Protein AF-A0A1E7Z4F7-F1 (afdb_monomer_lite)

Radius of gyration: 21.91 Å; chains: 1; bounding box: 46×28×58 Å

Sequence (162 aa):
MKNISQAASFIEIQTAARNIGMDVITGATLFELWKGDRYKGGYPTLEMLAHEVSLHLSMAADAAAERASQFELVRTALENQGATEAAVLHHGKVIGLCTTSAGRGKSIQLANAVTDDGRPLNTHNLEISRSKQNLKAAQLKSQFTARIYDGEIFYVCQHDPY

Secondary structure (DSSP, 8-state):
--PPPTT--HHHHHHHHHTTT-EEEE-SSSEEEEETTEEEEEESSHHHHHHHHHHHHHHHHHHHHHHHHHHHHHHHHHHHTT-EEEEEEETTEEEEEEEE-SPTT-EEEEEEEE-TTS-EEEEEEEEEE--HHHHHHHTTSEEEEEEEETTEEEEEE-----

Organism: NCBI:txid252393

Structure (mmCIF, N/CA/C/O backbone):
data_AF-A0A1E7Z4F7-F1
#
_entry.id   AF-A0A1E7Z4F7-F1
#
loop_
_atom_site.group_PDB
_atom_site.id
_atom_site.type_symbol
_atom_site.label_atom_id
_atom_site.label_alt_id
_atom_site.label_comp_id
_atom_site.label_asym_id
_atom_site.label_entity_id
_atom_site.label_seq_id
_atom_site.pdbx_PDB_ins_code
_atom_site.Cartn_x
_atom_site.Cartn_y
_atom_site.Cartn_z
_atom_site.occupancy
_atom_site.B_iso_or_equiv
_atom_site.auth_seq_id
_atom_site.auth_comp_id
_atom_site.auth_asym_id
_atom_site.auth_atom_id
_atom_site.pdbx_PDB_model_num
ATOM 1 N N . 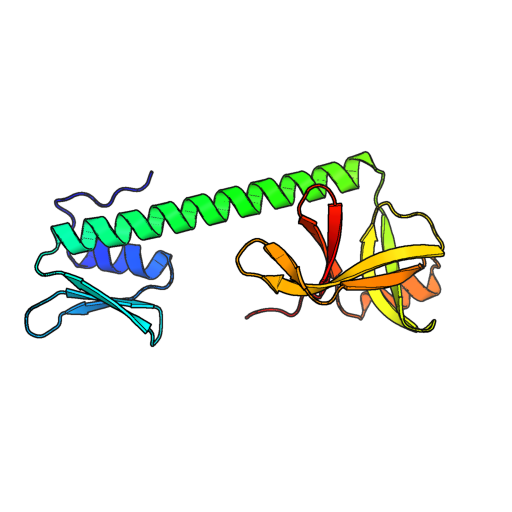MET A 1 1 ? 5.780 14.703 -16.671 1.00 50.78 1 MET A N 1
ATOM 2 C CA . MET A 1 1 ? 6.296 13.456 -17.271 1.00 50.78 1 MET A CA 1
ATOM 3 C C . MET A 1 1 ? 7.818 13.543 -17.294 1.00 50.78 1 MET A C 1
ATOM 5 O O . MET A 1 1 ? 8.337 14.473 -17.902 1.00 50.78 1 MET A O 1
ATOM 9 N N . LYS A 1 2 ? 8.539 12.695 -16.546 1.00 57.47 2 LYS A N 1
ATOM 10 C CA . LYS A 1 2 ? 10.010 12.654 -16.625 1.00 57.47 2 LYS A CA 1
ATOM 11 C C . LYS A 1 2 ? 10.381 11.766 -17.808 1.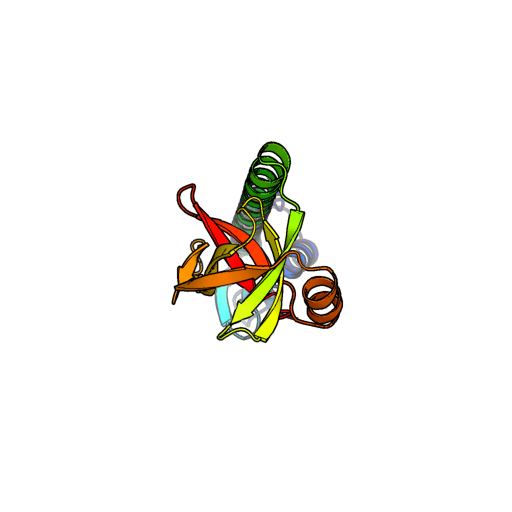00 57.47 2 LYS A C 1
ATOM 13 O O . LYS A 1 2 ? 10.443 10.554 -17.657 1.00 57.47 2 LYS A O 1
ATOM 18 N N . ASN A 1 3 ? 10.582 12.378 -18.968 1.00 70.44 3 ASN A N 1
ATOM 19 C CA . ASN A 1 3 ? 11.108 11.678 -20.132 1.00 70.44 3 ASN A CA 1
ATOM 20 C C . ASN A 1 3 ? 12.629 11.707 -20.081 1.00 70.44 3 ASN A C 1
ATOM 22 O O . ASN A 1 3 ? 13.225 12.770 -19.891 1.00 70.44 3 ASN A O 1
ATOM 26 N N . ILE A 1 4 ? 13.249 10.547 -20.267 1.00 79.44 4 ILE A N 1
ATOM 27 C CA . ILE A 1 4 ? 14.676 10.483 -20.552 1.00 79.44 4 ILE A CA 1
ATOM 28 C C . ILE A 1 4 ? 14.862 11.018 -21.976 1.00 79.44 4 ILE A C 1
ATOM 30 O O . ILE A 1 4 ? 14.131 10.641 -22.891 1.00 79.44 4 ILE A O 1
ATOM 34 N N . SER A 1 5 ? 15.799 11.950 -22.155 1.00 77.69 5 SER A N 1
ATOM 35 C CA . SER A 1 5 ? 16.117 12.494 -23.478 1.00 77.69 5 SER A CA 1
ATOM 36 C C . SER A 1 5 ? 16.553 11.374 -24.429 1.00 77.69 5 SER A C 1
ATOM 38 O O . SER A 1 5 ? 17.263 10.462 -24.018 1.00 77.69 5 SER A O 1
ATOM 40 N N . GLN A 1 6 ? 16.214 11.472 -25.717 1.00 71.44 6 GLN A N 1
ATOM 41 C CA . GLN A 1 6 ? 16.726 10.545 -26.739 1.00 71.44 6 GLN A CA 1
ATOM 42 C C . GLN A 1 6 ? 18.257 10.607 -26.881 1.00 71.44 6 GLN A C 1
ATOM 44 O O . GLN A 1 6 ? 18.873 9.653 -27.341 1.00 71.44 6 GLN A O 1
ATOM 49 N N . ALA A 1 7 ? 18.875 11.710 -26.448 1.00 76.25 7 ALA A N 1
ATOM 50 C CA . ALA A 1 7 ? 20.326 11.873 -26.397 1.00 76.25 7 ALA A CA 1
ATOM 51 C C . ALA A 1 7 ? 20.945 11.428 -25.057 1.00 76.25 7 ALA A C 1
ATOM 53 O O . ALA A 1 7 ? 22.113 11.719 -24.804 1.00 76.25 7 ALA A O 1
ATOM 54 N N . ALA A 1 8 ? 20.174 10.781 -24.175 1.00 83.00 8 ALA A N 1
ATOM 55 C CA . ALA A 1 8 ? 20.671 10.360 -22.875 1.00 83.00 8 ALA A CA 1
ATOM 56 C C . ALA A 1 8 ? 21.767 9.300 -23.010 1.00 83.00 8 ALA A C 1
ATOM 58 O O . ALA A 1 8 ? 21.667 8.328 -23.761 1.00 83.00 8 ALA A O 1
ATOM 59 N N . SER A 1 9 ? 22.816 9.488 -22.225 1.00 91.19 9 SER A N 1
ATOM 60 C CA . SER A 1 9 ? 23.891 8.528 -22.063 1.00 91.19 9 SER A CA 1
ATOM 61 C C . SER A 1 9 ? 23.409 7.268 -21.339 1.00 91.19 9 SER A C 1
ATOM 63 O O . SER A 1 9 ? 22.439 7.273 -20.577 1.00 91.19 9 SER A O 1
ATOM 65 N N . PHE A 1 10 ? 24.151 6.173 -21.513 1.00 90.06 10 PHE A N 1
ATOM 66 C CA . PHE A 1 10 ? 23.892 4.919 -20.803 1.00 90.06 10 PHE A CA 1
ATOM 67 C C . PHE A 1 10 ? 23.828 5.100 -19.274 1.00 90.06 10 PHE A C 1
ATOM 69 O O . PHE A 1 10 ? 22.961 4.523 -18.622 1.00 90.06 10 PHE A O 1
ATOM 76 N N . ILE A 1 11 ? 24.703 5.936 -18.703 1.00 91.56 11 ILE A N 1
ATOM 77 C CA . ILE A 1 11 ? 24.755 6.199 -17.254 1.00 91.56 11 ILE A CA 1
ATOM 78 C C . ILE A 1 11 ? 23.474 6.893 -16.774 1.00 91.56 11 ILE A C 1
ATOM 80 O O . ILE A 1 11 ? 22.949 6.546 -15.714 1.00 91.56 11 ILE A O 1
ATOM 84 N N . GLU A 1 12 ? 22.943 7.842 -17.547 1.00 91.38 12 GLU A N 1
ATOM 85 C CA . GLU A 1 12 ? 21.687 8.525 -17.216 1.00 91.38 12 GLU A CA 1
ATOM 86 C C . GLU A 1 12 ? 20.507 7.551 -17.240 1.00 91.38 12 GLU A C 1
ATOM 88 O O . GLU A 1 12 ? 19.711 7.531 -16.300 1.00 91.38 12 GLU A O 1
ATOM 93 N N . ILE A 1 13 ? 20.437 6.690 -18.261 1.00 91.94 13 ILE A N 1
ATOM 94 C CA . ILE A 1 13 ? 19.387 5.671 -18.386 1.00 91.94 13 ILE A CA 1
ATOM 95 C C . ILE A 1 13 ? 19.472 4.657 -17.235 1.00 91.94 13 ILE A C 1
ATOM 97 O O . ILE A 1 13 ? 18.462 4.350 -16.603 1.00 91.94 13 ILE A O 1
ATOM 101 N N . GLN A 1 14 ? 20.676 4.182 -16.905 1.00 93.88 14 GLN A N 1
ATOM 102 C CA . GLN A 1 14 ? 20.892 3.249 -15.797 1.00 93.88 14 GLN A CA 1
ATOM 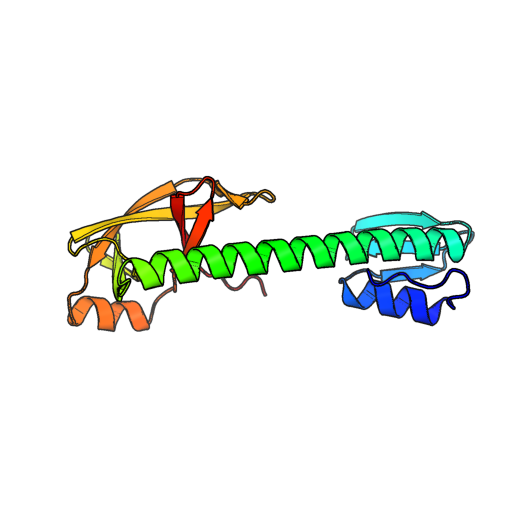103 C C . GLN A 1 14 ? 20.522 3.874 -14.444 1.00 93.88 14 GLN A C 1
ATOM 105 O O . GLN A 1 14 ? 19.873 3.234 -13.618 1.00 93.88 14 GLN A O 1
ATOM 110 N N . THR A 1 15 ? 20.891 5.136 -14.214 1.00 93.12 15 THR A N 1
ATOM 111 C CA . THR A 1 15 ? 20.528 5.868 -12.989 1.00 93.12 15 THR A CA 1
ATOM 112 C C . THR A 1 15 ? 19.013 6.021 -12.870 1.00 93.12 15 THR A C 1
ATOM 114 O O . THR A 1 15 ? 18.436 5.803 -11.805 1.00 93.12 15 THR A O 1
ATOM 117 N N . ALA A 1 16 ? 18.350 6.356 -13.976 1.00 91.69 16 ALA A N 1
ATOM 118 C CA . ALA A 1 16 ? 16.905 6.489 -14.031 1.00 91.69 16 ALA A CA 1
ATOM 119 C C . ALA A 1 16 ? 16.178 5.158 -13.758 1.00 91.69 16 ALA A C 1
ATOM 121 O O . ALA A 1 16 ? 15.223 5.145 -12.983 1.00 91.69 16 ALA A O 1
ATOM 122 N N . ALA A 1 17 ? 16.667 4.043 -14.312 1.00 92.12 17 ALA A N 1
ATOM 123 C CA . ALA A 1 17 ? 16.143 2.703 -14.044 1.00 92.12 17 ALA A CA 1
ATOM 124 C C . ALA A 1 17 ? 16.306 2.302 -12.566 1.00 92.12 17 ALA A C 1
ATOM 126 O O . ALA A 1 17 ? 15.360 1.821 -11.938 1.00 92.12 17 ALA A O 1
ATOM 127 N N . ARG A 1 18 ? 17.463 2.587 -11.956 1.00 93.06 18 ARG A N 1
ATOM 128 C CA . ARG A 1 18 ? 17.701 2.285 -10.534 1.00 93.06 18 ARG A CA 1
ATOM 129 C C . ARG A 1 18 ? 16.745 3.015 -9.598 1.00 93.06 18 ARG A C 1
ATOM 131 O O . ARG A 1 18 ? 16.315 2.434 -8.605 1.00 93.06 18 ARG A O 1
ATOM 138 N N . ASN A 1 19 ? 16.340 4.240 -9.936 1.00 89.75 19 ASN A N 1
ATOM 139 C CA . ASN A 1 19 ? 15.364 5.000 -9.143 1.00 89.75 19 ASN A CA 1
ATOM 140 C C . ASN A 1 19 ? 13.988 4.317 -9.038 1.00 89.75 19 ASN A C 1
ATOM 142 O O . ASN A 1 19 ? 13.210 4.656 -8.150 1.00 89.75 19 ASN A O 1
ATOM 146 N N . ILE A 1 20 ? 13.682 3.367 -9.926 1.00 89.62 20 ILE A N 1
ATOM 147 C CA . ILE A 1 20 ? 12.455 2.558 -9.900 1.00 89.62 20 ILE A CA 1
ATOM 148 C C . ILE A 1 20 ? 12.729 1.076 -9.596 1.00 89.62 20 ILE A C 1
ATOM 150 O O . ILE A 1 20 ? 11.875 0.218 -9.832 1.00 89.62 20 ILE A O 1
ATOM 154 N N . GLY A 1 21 ? 13.910 0.770 -9.044 1.00 90.75 21 GLY A N 1
ATOM 155 C CA . GLY A 1 21 ? 14.306 -0.582 -8.647 1.00 90.75 21 GLY A CA 1
ATOM 156 C C . GLY A 1 21 ? 14.552 -1.521 -9.828 1.00 90.75 21 GLY A C 1
ATOM 157 O O . GLY A 1 21 ? 14.290 -2.719 -9.722 1.00 90.75 21 GLY A O 1
ATOM 158 N N . MET A 1 22 ? 14.981 -0.973 -10.964 1.00 93.75 22 MET A N 1
ATOM 159 C CA . MET A 1 22 ? 15.379 -1.730 -12.146 1.00 93.75 22 MET A CA 1
ATOM 160 C C . MET A 1 22 ? 16.876 -1.600 -12.395 1.00 93.75 22 MET A C 1
ATOM 162 O O . MET A 1 22 ? 17.485 -0.576 -12.091 1.00 93.75 22 MET A O 1
ATOM 166 N N . ASP A 1 23 ? 17.441 -2.625 -13.015 1.00 95.50 23 ASP A N 1
ATOM 167 C CA . ASP A 1 23 ? 18.839 -2.661 -13.410 1.00 95.50 23 ASP A CA 1
ATOM 168 C C . ASP A 1 23 ? 18.972 -2.755 -14.922 1.00 95.50 23 ASP A C 1
ATOM 170 O O . ASP A 1 23 ? 18.204 -3.434 -15.602 1.00 95.50 23 ASP A O 1
ATOM 174 N N . VAL A 1 24 ? 19.981 -2.058 -15.435 1.00 94.56 24 VAL A N 1
ATOM 175 C CA . VAL A 1 24 ? 20.379 -2.116 -16.838 1.00 94.56 24 VAL A CA 1
ATOM 176 C C . VAL A 1 24 ? 21.771 -2.717 -16.905 1.00 94.56 24 VAL A C 1
ATOM 178 O O . VAL A 1 24 ? 22.695 -2.197 -16.268 1.00 94.56 24 VAL A O 1
ATOM 181 N N . ILE A 1 25 ? 21.923 -3.766 -17.709 1.00 93.12 25 ILE A N 1
ATOM 182 C CA . ILE A 1 25 ? 23.213 -4.393 -18.005 1.00 93.12 25 ILE A CA 1
ATOM 183 C C . ILE A 1 25 ? 23.475 -4.408 -19.511 1.00 93.12 25 ILE A C 1
ATOM 185 O O . ILE A 1 25 ? 22.552 -4.451 -20.324 1.00 93.12 25 ILE A O 1
ATOM 189 N N . THR A 1 26 ? 24.748 -4.358 -19.890 1.00 91.19 26 THR A N 1
ATOM 190 C CA . THR A 1 26 ? 25.170 -4.488 -21.288 1.00 91.19 26 THR A CA 1
ATOM 191 C C . THR A 1 26 ? 25.395 -5.966 -21.591 1.00 91.19 26 THR A C 1
ATOM 193 O O . THR A 1 26 ? 26.314 -6.571 -21.039 1.00 91.19 26 THR A O 1
ATOM 196 N N . GLY A 1 27 ? 24.555 -6.549 -22.442 1.00 83.94 27 GLY A N 1
ATOM 197 C CA . GLY A 1 27 ? 24.732 -7.898 -22.972 1.00 83.94 27 GLY A CA 1
ATOM 198 C C . GLY A 1 27 ? 25.697 -7.927 -24.162 1.00 83.94 27 GLY A C 1
ATOM 199 O O . GLY A 1 27 ? 26.243 -6.905 -24.578 1.00 83.94 27 GLY A O 1
ATOM 200 N N . ALA A 1 28 ? 25.897 -9.111 -24.747 1.00 79.06 28 ALA A N 1
ATOM 201 C CA . ALA A 1 28 ? 26.828 -9.295 -25.867 1.00 79.06 28 ALA A CA 1
ATOM 202 C C . ALA A 1 28 ? 26.431 -8.513 -27.136 1.00 79.06 28 ALA A C 1
ATOM 204 O O . ALA A 1 28 ? 27.293 -8.155 -27.937 1.00 79.06 28 ALA A O 1
ATOM 205 N N . THR A 1 29 ? 25.134 -8.263 -27.330 1.00 83.38 29 THR A N 1
ATOM 206 C CA . THR A 1 29 ? 24.583 -7.620 -28.537 1.00 83.38 29 THR A CA 1
ATOM 207 C C . THR A 1 29 ? 23.478 -6.602 -28.254 1.00 83.38 29 THR A C 1
ATOM 209 O O . THR A 1 29 ? 23.090 -5.874 -29.163 1.00 83.38 29 THR A O 1
ATOM 212 N N . LEU A 1 30 ? 22.962 -6.541 -27.023 1.00 93.06 30 LEU A N 1
ATOM 213 C CA . LEU A 1 30 ? 21.800 -5.738 -26.633 1.00 93.06 30 LEU A CA 1
ATOM 214 C C . LEU A 1 30 ? 22.013 -5.143 -25.235 1.00 93.06 30 LEU A C 1
ATOM 216 O O . LEU A 1 30 ? 22.819 -5.646 -24.454 1.00 93.06 30 LEU A O 1
ATOM 220 N N . PHE A 1 31 ? 21.239 -4.117 -24.895 1.00 94.38 31 PHE A N 1
ATOM 221 C CA . PHE A 1 31 ? 21.064 -3.665 -23.517 1.00 94.38 31 PHE A CA 1
ATOM 222 C C . PHE A 1 31 ? 19.908 -4.417 -22.874 1.00 94.38 31 PHE A C 1
ATOM 224 O O . PHE A 1 31 ? 18.833 -4.516 -23.457 1.00 94.38 31 PHE A O 1
ATOM 231 N N . GLU A 1 32 ? 20.096 -4.920 -21.667 1.00 95.69 32 GLU A N 1
ATOM 232 C CA . GLU A 1 32 ? 19.092 -5.720 -20.979 1.00 95.69 32 GLU A CA 1
ATOM 233 C C . GLU A 1 32 ? 18.536 -4.971 -19.774 1.00 95.69 32 GLU A C 1
ATOM 235 O O . GLU A 1 32 ? 19.293 -4.388 -18.996 1.00 95.69 32 GLU A O 1
ATOM 240 N N . LEU A 1 33 ? 17.214 -5.022 -19.610 1.00 95.50 33 LEU A N 1
ATOM 241 C CA . LEU A 1 33 ? 16.506 -4.456 -18.469 1.00 95.50 33 LEU A CA 1
ATOM 242 C C . LEU A 1 33 ? 16.041 -5.575 -17.533 1.00 95.50 33 LEU A C 1
ATOM 244 O O . LEU A 1 33 ? 15.431 -6.556 -17.966 1.00 95.50 33 LEU A O 1
ATOM 248 N N . TRP A 1 34 ? 16.286 -5.393 -16.242 1.00 95.81 34 TRP A N 1
ATOM 249 C CA . TRP A 1 34 ? 15.997 -6.357 -15.185 1.00 95.81 34 TRP A CA 1
ATOM 250 C C . TRP A 1 34 ? 15.260 -5.688 -14.022 1.00 95.81 34 TRP A C 1
ATOM 252 O O . TRP A 1 34 ? 15.407 -4.493 -13.774 1.00 95.81 34 TRP A O 1
ATOM 262 N N . LYS A 1 35 ? 14.455 -6.462 -13.289 1.00 92.00 35 LYS A N 1
ATOM 263 C CA . LYS A 1 35 ? 13.850 -6.051 -12.012 1.00 92.00 35 LYS A CA 1
ATOM 264 C C . LYS A 1 35 ? 14.074 -7.154 -10.982 1.00 92.00 35 LYS A C 1
ATOM 266 O O . LYS A 1 35 ? 13.323 -8.135 -10.970 1.00 92.00 35 LYS A O 1
ATOM 271 N N . GLY A 1 36 ? 15.110 -7.006 -10.157 1.00 90.94 36 GLY A N 1
ATOM 272 C CA . GLY A 1 36 ? 15.666 -8.130 -9.399 1.00 90.94 36 GLY A CA 1
ATOM 273 C C . GLY A 1 36 ? 16.046 -9.262 -10.357 1.00 90.94 36 GLY A C 1
ATOM 274 O O . GLY A 1 36 ? 16.574 -9.006 -11.435 1.00 90.94 36 GLY A O 1
ATOM 275 N N . ASP A 1 37 ? 15.648 -10.491 -10.041 1.00 88.69 37 ASP A N 1
ATOM 276 C CA . ASP A 1 37 ? 15.963 -11.671 -10.864 1.00 88.69 37 ASP A CA 1
ATOM 277 C C . ASP A 1 37 ? 15.052 -11.845 -12.096 1.00 88.69 37 ASP A C 1
ATOM 279 O O . ASP A 1 37 ? 15.088 -12.871 -12.776 1.00 88.69 37 ASP A O 1
ATOM 283 N N . ARG A 1 38 ? 14.174 -10.873 -12.386 1.00 90.25 38 ARG A N 1
ATOM 284 C CA . ARG A 1 38 ? 13.209 -10.964 -13.491 1.00 90.25 38 ARG A CA 1
ATOM 285 C C . ARG A 1 38 ? 13.671 -10.152 -14.694 1.00 90.25 38 ARG A C 1
ATOM 287 O O . ARG A 1 38 ? 13.676 -8.921 -14.637 1.00 90.25 38 ARG A O 1
ATOM 294 N N . TYR A 1 39 ? 13.938 -10.841 -15.800 1.00 91.69 39 TYR A N 1
ATOM 295 C CA . TYR A 1 39 ? 14.198 -10.222 -17.098 1.00 91.69 39 TYR A CA 1
ATOM 296 C C . TYR A 1 39 ? 12.970 -9.456 -17.608 1.00 91.69 39 TYR A C 1
ATOM 298 O O . TYR A 1 39 ? 11.840 -9.950 -17.526 1.00 91.69 39 TYR A O 1
ATOM 306 N N . LYS A 1 40 ? 13.187 -8.239 -18.113 1.00 92.50 40 LYS A N 1
ATOM 307 C CA . LYS A 1 40 ? 12.138 -7.347 -18.632 1.00 92.50 40 LYS A CA 1
ATOM 308 C C . LYS A 1 40 ? 12.235 -7.089 -20.126 1.00 92.50 40 LYS A C 1
ATOM 310 O O . LYS A 1 40 ? 11.221 -6.746 -20.719 1.00 92.50 40 LYS A O 1
ATOM 315 N N . GLY A 1 41 ? 13.397 -7.296 -20.735 1.00 93.44 41 GLY A N 1
ATOM 316 C CA . GLY A 1 41 ? 13.557 -7.175 -22.179 1.00 93.44 41 GLY A CA 1
ATOM 317 C C . GLY A 1 41 ? 14.975 -6.812 -22.594 1.00 93.44 41 GLY A C 1
ATOM 318 O O . GLY A 1 41 ? 15.807 -6.442 -21.763 1.00 93.44 41 GLY A O 1
ATOM 319 N N . GLY A 1 42 ? 15.230 -6.937 -23.896 1.00 95.06 42 GLY A N 1
ATOM 320 C CA . GLY A 1 42 ? 16.505 -6.648 -24.539 1.00 95.06 42 GLY A CA 1
ATOM 321 C C . GLY A 1 42 ? 16.313 -5.615 -25.641 1.00 95.06 42 GLY A C 1
ATOM 322 O O . GLY A 1 42 ? 15.448 -5.776 -26.500 1.00 95.06 42 GLY A O 1
ATOM 323 N N . TYR A 1 43 ? 17.124 -4.565 -25.616 1.00 95.00 43 TYR A N 1
ATOM 324 C CA . TYR A 1 43 ? 16.974 -3.377 -26.445 1.00 95.00 43 TYR A CA 1
ATOM 325 C C . TYR A 1 43 ? 18.246 -3.162 -27.270 1.00 95.00 43 TYR A C 1
ATOM 327 O O . TYR A 1 43 ? 19.331 -3.043 -26.700 1.00 95.00 43 TYR A O 1
ATOM 335 N N . PRO A 1 44 ? 18.154 -3.113 -28.609 1.00 92.69 44 PRO A N 1
ATOM 336 C CA . PRO A 1 44 ? 19.329 -3.020 -29.476 1.00 92.69 44 PRO A CA 1
ATOM 337 C C . PRO A 1 44 ? 19.975 -1.635 -29.493 1.00 92.69 44 PRO A C 1
ATOM 339 O O . PRO A 1 44 ? 21.124 -1.502 -29.903 1.00 92.69 44 PRO A O 1
ATOM 342 N N . THR A 1 45 ? 19.264 -0.597 -29.053 1.00 92.69 45 THR A N 1
ATOM 343 C CA . THR A 1 45 ? 19.774 0.776 -29.017 1.00 92.69 45 THR A CA 1
ATOM 344 C C . THR A 1 45 ? 19.498 1.425 -27.665 1.00 92.69 45 THR A C 1
ATOM 346 O O . THR A 1 45 ? 18.534 1.080 -26.975 1.00 92.69 45 THR A O 1
ATOM 349 N N . LEU A 1 46 ? 20.333 2.403 -27.298 1.00 91.44 46 LEU A N 1
ATOM 350 C CA . LEU A 1 46 ? 20.108 3.225 -26.105 1.00 91.44 46 LEU A CA 1
ATOM 351 C C . LEU A 1 46 ? 18.795 4.005 -26.191 1.00 91.44 46 LEU A C 1
ATOM 353 O O . LEU A 1 46 ? 18.149 4.198 -25.171 1.00 91.44 46 LEU A O 1
ATOM 357 N N . GLU A 1 47 ? 18.376 4.405 -27.392 1.00 91.44 47 GLU A N 1
ATOM 358 C CA . GLU A 1 47 ? 17.103 5.094 -27.605 1.00 91.44 47 GLU A CA 1
ATOM 359 C C . GLU A 1 47 ? 15.909 4.207 -27.226 1.00 91.44 47 GLU A C 1
ATOM 361 O O . GLU A 1 47 ? 15.029 4.640 -26.484 1.00 91.44 47 GLU A O 1
ATOM 366 N N . MET A 1 48 ? 15.899 2.947 -27.678 1.00 91.50 48 MET A N 1
ATOM 367 C CA . MET A 1 48 ? 14.832 2.002 -27.336 1.00 91.50 48 MET A CA 1
ATOM 368 C C . MET A 1 48 ? 14.811 1.693 -25.838 1.00 91.50 48 MET A C 1
ATOM 370 O O . MET A 1 48 ? 13.743 1.663 -25.231 1.00 91.50 48 MET A O 1
ATOM 374 N N . LEU A 1 49 ? 15.987 1.526 -25.227 1.00 93.56 49 LEU A N 1
ATOM 375 C CA . LEU A 1 49 ? 16.095 1.348 -23.781 1.00 93.56 49 LEU A CA 1
ATOM 376 C C . LEU A 1 49 ? 15.591 2.588 -23.019 1.00 93.56 49 LEU A C 1
ATOM 378 O O . LEU A 1 49 ? 14.845 2.457 -22.052 1.00 93.56 49 LEU A O 1
ATOM 382 N N . ALA A 1 50 ? 15.981 3.793 -23.444 1.00 92.62 50 ALA A N 1
ATOM 383 C CA . ALA A 1 50 ? 15.556 5.048 -22.826 1.00 92.62 50 ALA A CA 1
ATOM 384 C C . ALA A 1 50 ? 14.037 5.236 -22.909 1.00 92.62 50 ALA A C 1
ATOM 386 O O . ALA A 1 50 ? 13.422 5.713 -21.949 1.00 92.62 50 ALA A O 1
ATOM 387 N N . HIS A 1 51 ? 13.431 4.841 -24.032 1.00 92.06 51 HIS A N 1
ATOM 388 C CA . HIS A 1 51 ? 11.984 4.840 -24.201 1.00 92.06 51 HIS A CA 1
ATOM 389 C C . HIS A 1 51 ? 11.307 3.907 -23.191 1.00 92.06 51 HIS A C 1
ATOM 391 O O . HIS A 1 51 ? 10.428 4.354 -22.455 1.00 92.06 51 HIS A O 1
ATOM 397 N N . GLU A 1 52 ? 11.768 2.659 -23.076 1.00 93.69 52 GLU A N 1
ATOM 398 C CA . GLU A 1 52 ? 11.190 1.698 -22.132 1.00 93.69 52 GLU A CA 1
ATOM 399 C C . GLU A 1 52 ? 11.330 2.155 -20.672 1.00 93.69 52 GLU A C 1
ATOM 401 O O . GLU A 1 52 ? 10.366 2.144 -19.904 1.00 93.69 52 GLU A O 1
ATOM 406 N N . VAL A 1 53 ? 12.520 2.611 -20.267 1.00 92.06 53 VAL A N 1
ATOM 407 C CA . VAL A 1 53 ? 12.732 3.106 -18.898 1.00 92.06 53 VAL A CA 1
ATOM 408 C C . VAL A 1 53 ? 11.842 4.324 -18.622 1.00 92.06 53 VAL A C 1
ATOM 410 O O . VAL A 1 53 ? 11.308 4.453 -17.519 1.00 92.06 53 VAL A O 1
ATOM 413 N N . SER A 1 54 ? 11.608 5.187 -19.618 1.00 92.12 54 SER A N 1
ATOM 414 C CA . SER A 1 54 ? 10.671 6.313 -19.492 1.00 92.12 54 SER A CA 1
ATOM 415 C C . SER A 1 54 ? 9.220 5.851 -19.304 1.00 92.12 54 SER A C 1
ATOM 417 O O . SER A 1 54 ? 8.508 6.433 -18.484 1.00 92.12 54 SER A O 1
ATOM 419 N N . LEU A 1 55 ? 8.784 4.789 -19.995 1.00 91.00 55 LEU A N 1
ATOM 420 C CA . LEU A 1 55 ? 7.458 4.193 -19.789 1.00 91.00 55 LEU A CA 1
ATOM 421 C C . LEU A 1 55 ? 7.308 3.682 -18.355 1.00 91.00 55 LEU A C 1
ATOM 423 O O . LEU A 1 55 ? 6.356 4.045 -17.663 1.00 91.00 55 LEU A O 1
ATOM 427 N N . HIS A 1 56 ? 8.281 2.913 -17.864 1.00 90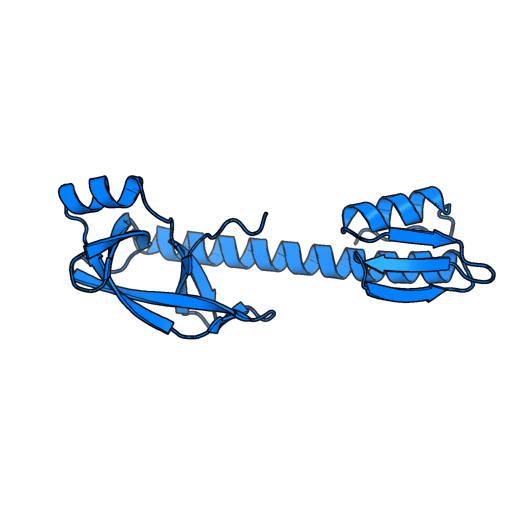.50 56 HIS A N 1
ATOM 428 C CA . HIS A 1 56 ? 8.249 2.411 -16.492 1.00 90.50 56 HIS A CA 1
ATOM 429 C C . HIS A 1 56 ? 8.312 3.522 -15.439 1.00 90.50 56 HIS A C 1
ATOM 431 O O . HIS A 1 56 ? 7.642 3.422 -14.409 1.00 90.50 56 HIS A O 1
ATOM 437 N N . LEU A 1 57 ? 9.059 4.600 -15.692 1.00 89.38 57 LEU A N 1
ATOM 438 C CA . LEU A 1 57 ? 9.053 5.793 -14.844 1.00 89.38 57 LEU A CA 1
ATOM 439 C C . LEU A 1 57 ? 7.674 6.453 -14.794 1.00 89.38 57 LEU A C 1
ATOM 441 O O . LEU A 1 57 ? 7.241 6.847 -13.711 1.00 89.38 57 LEU A O 1
ATOM 445 N N . SER A 1 58 ? 6.987 6.570 -15.935 1.00 87.56 58 SER A N 1
ATOM 446 C CA . SER A 1 58 ? 5.626 7.114 -15.976 1.00 87.56 58 SER A CA 1
ATOM 447 C C . SER A 1 58 ? 4.670 6.234 -15.184 1.00 87.56 58 SER A C 1
ATOM 449 O O . SER A 1 58 ? 4.017 6.727 -14.275 1.00 87.56 58 SER A O 1
ATOM 451 N N . MET A 1 59 ? 4.676 4.922 -15.431 1.00 87.44 59 MET A N 1
ATOM 452 C CA . MET A 1 59 ? 3.838 3.976 -14.690 1.00 87.44 59 MET A CA 1
ATOM 453 C C . MET A 1 59 ? 4.101 4.030 -13.179 1.00 87.44 59 MET A C 1
ATOM 455 O O . MET A 1 59 ? 3.169 3.980 -12.382 1.00 87.44 59 MET A O 1
ATOM 459 N N . ALA A 1 60 ? 5.367 4.148 -12.765 1.00 85.12 60 ALA A N 1
ATOM 460 C CA . ALA A 1 60 ? 5.726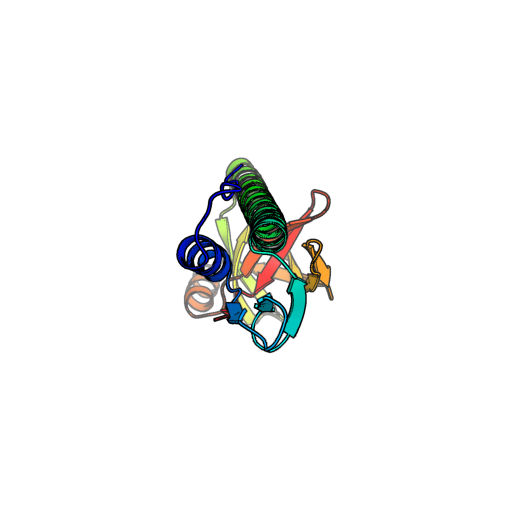 4.276 -11.357 1.00 85.12 60 ALA A CA 1
ATOM 461 C C . ALA A 1 60 ? 5.227 5.597 -10.747 1.00 85.12 60 ALA A C 1
ATOM 463 O O . ALA A 1 60 ? 4.777 5.606 -9.599 1.00 85.12 60 ALA A O 1
ATOM 464 N N . ALA A 1 61 ? 5.293 6.698 -11.501 1.00 84.75 61 ALA A N 1
ATOM 465 C CA . ALA A 1 61 ? 4.774 7.996 -11.083 1.00 84.75 61 ALA A CA 1
ATOM 466 C C . ALA A 1 61 ? 3.242 7.988 -10.981 1.00 84.75 61 ALA A C 1
ATOM 468 O O . ALA A 1 61 ? 2.711 8.450 -9.973 1.00 84.75 61 ALA A O 1
ATOM 469 N N . ASP A 1 62 ? 2.550 7.405 -11.960 1.00 83.69 62 ASP A N 1
ATOM 470 C CA . ASP A 1 62 ? 1.091 7.277 -11.975 1.00 83.69 62 ASP A CA 1
ATOM 471 C C . ASP A 1 62 ? 0.619 6.406 -10.804 1.00 83.69 62 ASP A C 1
ATOM 473 O O . ASP A 1 62 ? -0.226 6.828 -10.018 1.00 83.69 62 ASP A O 1
ATOM 477 N N . ALA A 1 63 ? 1.266 5.258 -10.576 1.00 80.00 63 ALA A N 1
ATOM 478 C CA . ALA A 1 63 ? 0.978 4.400 -9.427 1.00 80.00 63 ALA A CA 1
ATOM 479 C C . ALA A 1 63 ? 1.294 5.074 -8.077 1.00 80.00 63 ALA A C 1
ATOM 481 O O . ALA A 1 63 ? 0.694 4.750 -7.051 1.00 80.00 63 ALA A O 1
ATOM 482 N N . ALA A 1 64 ? 2.275 5.979 -8.014 1.00 79.50 64 ALA A N 1
ATOM 483 C CA . ALA A 1 64 ? 2.544 6.765 -6.809 1.00 79.50 64 ALA A CA 1
ATOM 484 C C . ALA A 1 64 ? 1.482 7.854 -6.589 1.00 79.50 64 ALA A C 1
ATOM 486 O O . ALA A 1 64 ? 1.026 8.028 -5.459 1.00 79.50 64 ALA A O 1
ATOM 487 N N . ALA A 1 65 ? 1.065 8.545 -7.651 1.00 80.00 65 ALA A N 1
ATOM 488 C CA . ALA A 1 65 ? 0.020 9.561 -7.606 1.00 80.00 65 ALA A CA 1
ATOM 489 C C . ALA A 1 65 ? -1.341 8.958 -7.234 1.00 80.00 65 ALA A C 1
ATOM 491 O O . ALA A 1 65 ? -2.045 9.510 -6.390 1.00 80.00 65 ALA A O 1
ATOM 492 N N . GLU A 1 66 ? -1.680 7.794 -7.787 1.00 79.56 66 GLU A N 1
ATOM 493 C CA . GLU A 1 66 ? -2.896 7.062 -7.444 1.00 79.56 66 GLU A CA 1
ATOM 494 C C . GLU A 1 66 ? -2.895 6.640 -5.971 1.00 79.56 66 GLU A C 1
ATOM 496 O O . GLU A 1 66 ? -3.852 6.917 -5.250 1.00 79.56 66 GLU A O 1
ATOM 501 N N . ARG A 1 67 ? -1.788 6.072 -5.472 1.00 75.56 67 ARG A N 1
ATOM 502 C CA . ARG A 1 67 ? -1.645 5.742 -4.043 1.00 75.56 67 ARG A CA 1
ATOM 503 C C . ARG A 1 67 ? -1.779 6.971 -3.144 1.00 75.56 67 ARG A C 1
ATOM 505 O O . ARG A 1 67 ? -2.434 6.890 -2.108 1.00 75.56 67 ARG A O 1
ATOM 512 N N . ALA A 1 68 ? -1.177 8.097 -3.527 1.00 76.00 68 ALA A N 1
ATOM 513 C CA . ALA A 1 68 ? -1.298 9.348 -2.781 1.00 76.00 68 ALA A CA 1
ATOM 514 C C . ALA A 1 68 ? -2.746 9.866 -2.776 1.00 76.00 68 ALA A C 1
ATOM 516 O O . ALA A 1 68 ? -3.252 10.264 -1.731 1.00 76.00 68 ALA A O 1
ATOM 517 N N . SER A 1 69 ? -3.441 9.795 -3.914 1.00 79.88 69 SER A N 1
ATOM 518 C CA . SER A 1 69 ? -4.853 10.169 -4.020 1.00 79.88 69 SER A CA 1
ATOM 519 C C . SER A 1 69 ? -5.750 9.270 -3.165 1.00 79.88 69 SER A C 1
ATOM 521 O O . SER A 1 69 ? -6.574 9.777 -2.408 1.00 79.88 69 SER A O 1
ATOM 523 N N . GLN A 1 70 ? -5.552 7.950 -3.209 1.00 78.56 70 GLN A N 1
ATOM 524 C CA . GLN A 1 70 ? -6.288 7.003 -2.369 1.00 78.56 70 GLN A CA 1
ATOM 525 C C . GLN A 1 70 ? -6.043 7.253 -0.876 1.00 78.56 70 GLN A C 1
ATOM 527 O O . GLN A 1 70 ? -6.983 7.206 -0.084 1.00 78.56 70 GLN A O 1
ATOM 532 N N . PHE A 1 71 ? -4.805 7.566 -0.485 1.00 80.31 71 PHE A N 1
ATOM 533 C CA . PHE A 1 71 ? -4.486 7.936 0.893 1.00 80.31 71 PHE A CA 1
ATOM 534 C C . PHE A 1 71 ? -5.226 9.205 1.328 1.00 80.31 71 PHE A C 1
ATOM 536 O O . PHE A 1 71 ? -5.846 9.213 2.391 1.00 80.31 71 PHE A O 1
ATOM 543 N N . GLU A 1 72 ? -5.225 10.250 0.499 1.00 80.62 72 GLU A N 1
ATOM 544 C CA . GLU A 1 72 ? -5.960 11.484 0.791 1.00 80.62 72 GLU A CA 1
ATOM 545 C C . GLU A 1 72 ? -7.475 11.257 0.868 1.00 80.62 72 GLU A C 1
ATOM 547 O O . GLU A 1 72 ? -8.130 11.825 1.744 1.00 80.62 72 GLU A O 1
ATOM 552 N N . LEU A 1 73 ? -8.039 10.385 0.026 1.00 82.44 73 LEU A N 1
ATOM 553 C CA . LEU A 1 73 ? -9.450 9.995 0.103 1.00 82.44 73 LEU A CA 1
ATOM 554 C C . LEU A 1 73 ? -9.772 9.300 1.430 1.00 82.44 73 LEU A C 1
ATOM 556 O O . LEU A 1 73 ? -10.744 9.666 2.090 1.00 82.44 73 LEU A O 1
ATOM 560 N N . VAL A 1 74 ? -8.942 8.340 1.851 1.00 85.88 74 VAL A N 1
ATOM 561 C CA . VAL A 1 74 ? -9.092 7.639 3.138 1.00 85.88 74 VAL A CA 1
ATOM 562 C C . VAL A 1 74 ? -8.993 8.624 4.297 1.00 85.88 74 VAL A C 1
ATOM 564 O O . VAL A 1 74 ? -9.854 8.626 5.178 1.00 85.88 74 VAL A O 1
ATOM 567 N N . ARG A 1 75 ? -7.966 9.480 4.287 1.00 83.25 75 ARG A N 1
ATOM 568 C CA . ARG A 1 75 ? -7.739 10.502 5.313 1.00 83.25 75 ARG A CA 1
ATOM 569 C C . ARG A 1 75 ? -8.944 11.429 5.426 1.00 83.25 75 ARG A C 1
ATOM 571 O O . ARG A 1 75 ? -9.512 11.556 6.505 1.00 83.25 75 ARG A O 1
ATOM 578 N N . THR A 1 76 ? -9.387 11.988 4.304 1.00 82.81 76 THR A N 1
ATOM 579 C CA . THR A 1 76 ? -10.548 12.884 4.237 1.00 82.81 76 THR A CA 1
ATOM 580 C C . THR A 1 76 ? -11.824 12.192 4.719 1.00 82.81 76 THR A C 1
ATOM 582 O O . THR A 1 76 ? -12.582 12.768 5.497 1.00 82.81 76 THR A O 1
ATOM 585 N N . ALA A 1 77 ? -12.068 10.944 4.306 1.00 83.94 77 ALA A N 1
ATOM 586 C CA . ALA A 1 77 ? -13.245 10.187 4.724 1.00 83.94 77 ALA A CA 1
ATOM 587 C C . ALA A 1 77 ? -13.255 9.924 6.238 1.00 83.94 77 ALA A C 1
ATOM 589 O O . ALA A 1 77 ? -14.291 10.082 6.884 1.00 83.94 77 ALA A O 1
ATOM 590 N N . LEU A 1 78 ? -12.108 9.562 6.815 1.00 86.88 78 LEU A N 1
ATOM 591 C CA . LEU A 1 78 ? -11.973 9.328 8.251 1.00 86.88 78 LEU A CA 1
ATOM 592 C C . LEU A 1 78 ? -12.079 10.628 9.062 1.00 86.88 78 LEU A C 1
ATOM 594 O O . LEU A 1 78 ? -12.799 10.657 10.061 1.00 86.88 78 LEU A O 1
ATOM 598 N N . GLU A 1 79 ? -11.415 11.704 8.634 1.00 83.62 79 GLU A N 1
ATOM 599 C CA . GLU A 1 79 ? -11.459 13.014 9.298 1.00 83.62 79 GLU A CA 1
ATOM 600 C C . GLU A 1 79 ? -12.878 13.594 9.305 1.00 83.62 79 GLU A C 1
ATOM 602 O O . GLU A 1 79 ? -13.386 13.963 10.366 1.00 83.62 79 GLU A O 1
ATOM 607 N N . ASN A 1 80 ? -13.565 13.581 8.158 1.00 85.00 80 ASN A N 1
ATOM 608 C CA . ASN A 1 80 ? -14.940 14.078 8.041 1.00 85.00 80 ASN A CA 1
ATOM 609 C C . ASN A 1 80 ? -15.933 13.303 8.916 1.00 85.00 80 ASN A C 1
ATOM 611 O O . ASN A 1 80 ? -16.961 13.843 9.320 1.00 85.00 80 ASN A O 1
ATOM 615 N N . GLN A 1 81 ? -15.640 12.037 9.213 1.00 85.69 81 GLN A N 1
ATOM 616 C CA . GLN A 1 81 ? -16.490 11.183 10.040 1.00 85.69 81 GLN A CA 1
ATOM 617 C C . GLN A 1 81 ? -16.071 11.165 11.520 1.00 85.69 81 GLN A C 1
ATOM 619 O O . GLN A 1 81 ? -16.614 10.375 12.295 1.00 85.69 81 GLN A O 1
ATOM 624 N N . GLY A 1 82 ? -15.114 12.007 11.932 1.00 86.06 82 GLY A N 1
ATOM 625 C CA . GLY A 1 82 ? -14.648 12.070 13.319 1.00 86.06 82 GLY A CA 1
ATOM 626 C C . GLY A 1 82 ? -13.990 10.769 13.781 1.00 86.06 82 GLY A C 1
ATOM 627 O O . GLY A 1 82 ? -14.229 10.310 14.903 1.00 86.06 82 GLY A O 1
ATOM 628 N N . ALA A 1 83 ? -13.209 10.133 12.903 1.00 90.88 83 ALA A N 1
ATOM 629 C CA . ALA A 1 83 ? -12.535 8.886 13.218 1.00 90.88 83 ALA A CA 1
ATOM 630 C C . ALA A 1 83 ? -11.616 9.032 14.435 1.00 90.88 83 ALA A C 1
ATOM 632 O O . ALA A 1 83 ? -10.897 10.013 14.608 1.00 90.88 83 ALA A O 1
ATOM 633 N N . THR A 1 84 ? -11.640 8.017 15.288 1.00 93.50 84 THR A N 1
ATOM 634 C CA . THR A 1 84 ? -10.842 7.956 16.513 1.00 93.50 84 THR A CA 1
ATOM 635 C C . THR A 1 84 ? -10.196 6.591 16.634 1.00 93.50 84 THR A C 1
ATOM 637 O O . THR A 1 84 ? -10.663 5.613 16.039 1.00 93.50 84 THR A O 1
ATOM 640 N N . GLU A 1 85 ? -9.129 6.520 17.422 1.00 94.94 85 GLU A N 1
ATOM 641 C CA . GLU A 1 85 ? -8.456 5.261 17.714 1.00 94.94 85 GLU A CA 1
ATOM 642 C C . GLU A 1 85 ? -9.416 4.248 18.349 1.00 94.94 85 GLU A C 1
ATOM 644 O O . GLU A 1 85 ? -10.217 4.567 19.237 1.00 94.94 85 GLU A O 1
ATOM 649 N N . ALA A 1 86 ? -9.311 3.001 17.903 1.00 96.50 86 ALA A N 1
ATOM 650 C CA . ALA A 1 86 ? -10.031 1.873 18.455 1.00 96.50 86 ALA A CA 1
ATOM 651 C C . ALA A 1 86 ? -9.151 0.618 18.450 1.00 96.50 86 ALA A C 1
ATOM 653 O O . ALA A 1 86 ? -8.447 0.320 17.485 1.00 96.50 86 ALA A O 1
ATOM 654 N N . ALA A 1 87 ? -9.217 -0.138 19.543 1.00 96.31 87 ALA A N 1
ATOM 655 C CA . ALA A 1 87 ? -8.600 -1.449 19.649 1.00 96.31 87 ALA A CA 1
ATOM 656 C C . ALA A 1 87 ? -9.422 -2.464 18.852 1.00 96.31 87 ALA A C 1
ATOM 658 O O . ALA A 1 87 ? -10.629 -2.577 19.072 1.00 96.31 87 ALA A O 1
ATOM 659 N N . VAL A 1 88 ? -8.770 -3.215 17.974 1.00 95.81 88 VAL A N 1
ATOM 660 C CA . VAL A 1 88 ? -9.381 -4.290 17.190 1.00 95.81 88 VAL A CA 1
ATOM 661 C C . VAL A 1 88 ? -9.391 -5.565 18.024 1.00 95.81 88 VAL A C 1
ATOM 663 O O . VAL A 1 88 ? -8.370 -5.950 18.604 1.00 95.81 88 VAL A O 1
ATOM 666 N N . LEU A 1 89 ? -10.554 -6.205 18.101 1.00 95.44 89 LEU A N 1
ATOM 667 C CA . LEU A 1 89 ? -10.800 -7.398 18.892 1.00 95.44 89 LEU A CA 1
ATOM 668 C C . LEU A 1 89 ? -11.040 -8.612 17.996 1.00 95.44 89 LEU A C 1
ATOM 670 O O . LEU A 1 89 ? -11.790 -8.559 17.024 1.00 95.44 89 LEU A O 1
ATOM 674 N N . HIS A 1 90 ? -10.473 -9.743 18.395 1.00 93.94 90 HIS A N 1
ATOM 675 C CA . HIS A 1 90 ? -10.790 -11.049 17.838 1.00 93.94 90 HIS A CA 1
ATOM 676 C C . HIS A 1 90 ? -11.093 -12.010 18.986 1.00 93.94 90 HIS A C 1
ATOM 678 O O . HIS A 1 90 ? -10.270 -12.188 19.887 1.00 93.94 90 HIS A O 1
ATOM 684 N N . HIS A 1 91 ? -12.307 -12.567 19.002 1.00 91.31 91 HIS A N 1
ATOM 685 C CA . HIS A 1 91 ? -12.812 -13.399 20.103 1.00 91.31 91 HIS A CA 1
ATOM 686 C C . HIS A 1 91 ? -12.609 -12.757 21.493 1.00 91.31 91 HIS A C 1
ATOM 688 O O . HIS A 1 91 ? -12.134 -13.395 22.432 1.00 91.31 91 HIS A O 1
ATOM 694 N N . GLY A 1 92 ? -12.907 -11.457 21.607 1.00 89.50 92 GLY A N 1
ATOM 695 C CA . GLY A 1 92 ? -12.775 -10.686 22.850 1.00 89.50 92 GLY A CA 1
ATOM 696 C C . GLY A 1 92 ? -11.341 -10.307 23.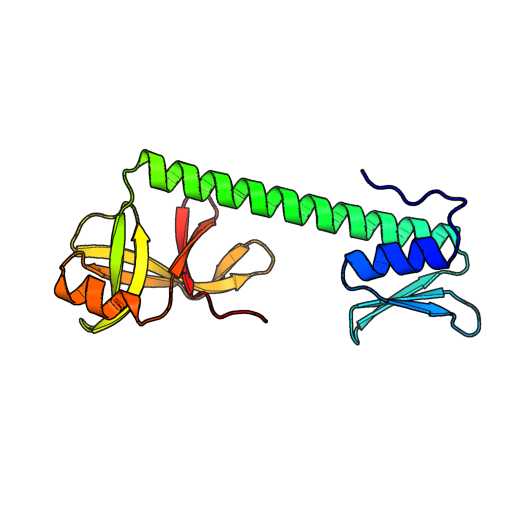248 1.00 89.50 92 GLY A C 1
ATOM 697 O O . GLY A 1 92 ? -11.153 -9.638 24.263 1.00 89.50 92 GLY A O 1
ATOM 698 N N . LYS A 1 93 ? -10.322 -10.691 22.469 1.00 94.19 93 LYS A N 1
ATOM 699 C CA . LYS A 1 93 ? -8.914 -10.350 22.722 1.00 94.19 93 LYS A CA 1
ATOM 700 C C . LYS A 1 93 ? -8.444 -9.230 21.805 1.00 94.19 93 LYS A C 1
ATOM 702 O O . LYS A 1 93 ? -8.755 -9.234 20.621 1.00 94.19 93 LYS A O 1
ATOM 707 N N . VAL A 1 94 ? -7.651 -8.304 22.343 1.00 95.38 94 VAL A N 1
ATOM 708 C CA . VAL A 1 94 ? -7.037 -7.219 21.566 1.00 95.38 94 VAL A CA 1
ATOM 709 C C . VAL A 1 94 ? -5.939 -7.774 20.664 1.00 95.38 94 VAL A C 1
ATOM 711 O O . VAL A 1 94 ? -4.978 -8.367 21.158 1.00 95.38 94 VAL A O 1
ATOM 714 N N . ILE A 1 95 ? -6.072 -7.546 19.358 1.00 94.50 95 ILE A N 1
ATOM 715 C CA . ILE A 1 95 ? -5.099 -7.984 18.347 1.00 94.50 95 ILE A CA 1
ATOM 716 C C . ILE A 1 95 ? -4.340 -6.829 17.686 1.00 94.50 95 ILE A C 1
ATOM 718 O O . ILE A 1 95 ? -3.292 -7.062 17.095 1.00 94.50 95 ILE A O 1
ATOM 722 N N . GLY A 1 96 ? -4.827 -5.593 17.808 1.00 94.56 96 GLY A N 1
ATOM 723 C CA . GLY A 1 96 ? -4.164 -4.428 17.229 1.00 94.56 96 GLY A CA 1
ATOM 724 C C . GLY A 1 96 ? -4.947 -3.137 17.387 1.00 94.56 96 GLY A C 1
ATOM 725 O O . GLY A 1 96 ? -5.954 -3.089 18.100 1.00 94.56 96 GLY A O 1
ATOM 726 N N . LEU A 1 97 ? -4.463 -2.094 16.725 1.00 95.44 97 LEU A N 1
ATOM 727 C CA . LEU A 1 97 ? -4.978 -0.729 16.793 1.00 95.44 97 LEU A CA 1
ATOM 728 C C . LEU A 1 97 ? -5.372 -0.240 15.398 1.00 95.44 97 LEU A C 1
ATOM 730 O O . LEU A 1 97 ? -4.676 -0.525 14.429 1.00 95.44 97 LEU A O 1
ATOM 734 N N . CYS A 1 98 ? -6.462 0.515 15.294 1.00 94.44 98 CYS A N 1
ATOM 735 C CA . CYS A 1 98 ? -6.865 1.178 14.055 1.00 94.44 98 CYS A CA 1
ATOM 736 C C . CYS A 1 98 ? -7.458 2.562 14.339 1.00 94.44 98 CYS A C 1
ATOM 738 O O . CYS A 1 98 ? -7.930 2.821 15.449 1.00 94.44 98 CYS A O 1
ATOM 740 N N . THR A 1 99 ? -7.509 3.414 13.317 1.00 94.31 99 THR A N 1
ATOM 741 C CA . THR A 1 99 ? -8.280 4.665 13.340 1.00 94.31 99 THR A CA 1
ATOM 742 C C . THR A 1 99 ? -9.548 4.479 12.521 1.00 94.31 99 THR A C 1
ATOM 744 O O . THR A 1 99 ? -9.500 4.131 11.340 1.00 94.31 99 THR A O 1
ATOM 747 N N . THR A 1 100 ? -10.706 4.666 13.151 1.00 93.94 100 THR A N 1
ATOM 748 C CA . THR A 1 100 ? -11.996 4.362 12.525 1.00 93.94 100 THR A CA 1
ATOM 749 C C . THR A 1 100 ? -13.106 5.288 12.994 1.00 93.94 100 THR A C 1
ATOM 751 O O . THR A 1 100 ? -13.141 5.715 14.152 1.00 93.94 100 THR A O 1
ATOM 754 N N . SER A 1 101 ? -14.039 5.581 12.092 1.00 92.12 101 SER A N 1
ATOM 755 C CA . SER A 1 101 ? -15.291 6.287 12.375 1.00 92.12 101 SER A CA 1
ATOM 756 C C . SER A 1 101 ? -16.391 5.367 12.908 1.00 92.12 101 SER A C 1
ATOM 758 O O . SER A 1 101 ? -17.401 5.839 13.432 1.00 92.12 101 SER A O 1
ATOM 760 N N . ALA A 1 102 ? -16.211 4.042 12.827 1.00 90.31 102 ALA A N 1
ATOM 761 C CA . ALA A 1 102 ? -17.188 3.089 13.334 1.00 90.31 102 ALA A CA 1
ATOM 762 C C . ALA A 1 102 ? -17.422 3.313 14.836 1.00 90.31 102 ALA A C 1
ATOM 764 O O . ALA A 1 102 ? -16.479 3.458 15.610 1.00 90.31 102 ALA A O 1
ATOM 765 N N . GLY A 1 103 ? -18.682 3.343 15.273 1.00 86.81 103 GLY A N 1
ATOM 766 C CA . GLY A 1 103 ? -19.051 3.547 16.679 1.00 86.81 103 GLY A CA 1
ATOM 767 C C . GLY A 1 103 ? -18.499 2.475 17.634 1.00 86.81 103 GLY A C 1
ATOM 768 O O . GLY A 1 103 ? -18.016 1.423 17.223 1.00 86.81 103 GLY A O 1
ATOM 769 N N . ARG A 1 104 ? -18.553 2.726 18.946 1.00 82.62 104 ARG A N 1
ATOM 770 C CA . ARG A 1 104 ? -18.103 1.757 19.965 1.00 82.62 104 ARG A CA 1
ATOM 771 C C . ARG A 1 104 ? -18.917 0.457 19.882 1.00 82.62 104 ARG A C 1
ATOM 773 O O . ARG A 1 104 ? -20.139 0.524 19.835 1.00 82.62 104 ARG A O 1
ATOM 780 N N . GLY A 1 105 ? -18.245 -0.699 19.918 1.00 80.25 105 GLY A N 1
ATOM 781 C CA . GLY A 1 105 ? -18.900 -2.012 19.836 1.00 80.25 105 GLY A CA 1
ATOM 782 C C . GLY A 1 105 ? -19.394 -2.382 18.435 1.00 80.25 105 GLY A C 1
ATOM 783 O O . GLY A 1 105 ? -20.060 -3.398 18.284 1.00 80.25 105 GLY A O 1
ATOM 784 N N . LYS A 1 106 ? -19.086 -1.569 17.414 1.00 91.56 106 LYS A N 1
ATOM 785 C CA . LYS A 1 106 ? -19.270 -1.953 16.011 1.00 91.56 106 LYS A CA 1
ATOM 786 C C . LYS A 1 106 ? -18.111 -2.833 15.542 1.00 91.56 106 LYS A C 1
ATOM 788 O O . LYS A 1 106 ? -17.170 -3.091 16.293 1.00 91.56 106 LYS A O 1
ATOM 793 N N . SER A 1 107 ? -18.186 -3.271 14.294 1.00 93.94 107 SER A N 1
ATOM 794 C CA . SER A 1 107 ? -17.114 -3.974 13.610 1.00 93.94 107 SER A CA 1
ATOM 795 C C . SER A 1 107 ? -16.478 -3.123 12.514 1.00 93.94 107 SER A C 1
ATOM 797 O O . SER A 1 107 ? -17.079 -2.177 12.003 1.00 93.94 107 SER A O 1
ATOM 799 N N . ILE A 1 108 ? -15.248 -3.483 12.171 1.00 94.94 108 ILE A N 1
ATOM 800 C CA . ILE A 1 108 ? -14.537 -3.052 10.971 1.00 94.94 108 ILE A CA 1
ATOM 801 C C . ILE A 1 108 ? -14.300 -4.264 10.073 1.00 94.94 108 ILE A C 1
ATOM 803 O O . ILE A 1 108 ? -14.232 -5.393 10.564 1.00 94.94 108 ILE A O 1
ATOM 807 N N . GLN A 1 109 ? -14.125 -4.032 8.776 1.00 95.44 109 GLN A N 1
ATOM 808 C CA . GLN A 1 109 ? -13.736 -5.080 7.842 1.00 95.44 109 GLN A CA 1
ATOM 809 C C . GLN A 1 109 ? -12.209 -5.133 7.741 1.00 95.44 109 GLN A C 1
ATOM 811 O O . GLN A 1 109 ? -11.584 -4.181 7.284 1.00 95.44 109 GLN A O 1
ATOM 816 N N . LEU A 1 110 ? -11.603 -6.234 8.177 1.00 94.06 110 LEU A N 1
ATOM 817 C CA . LEU A 1 110 ? -10.173 -6.497 8.042 1.00 94.06 110 LEU A CA 1
ATOM 818 C C . LEU A 1 110 ? -9.937 -7.442 6.859 1.00 94.06 110 LEU A C 1
ATOM 820 O O . LEU A 1 110 ? -10.564 -8.494 6.795 1.00 94.06 110 LEU A O 1
ATOM 824 N N . ALA A 1 111 ? -9.025 -7.098 5.956 1.00 93.75 111 ALA A N 1
ATOM 825 C CA . ALA A 1 111 ? -8.552 -7.963 4.883 1.00 93.75 111 ALA A CA 1
ATOM 826 C C . ALA A 1 111 ? -7.181 -8.554 5.238 1.00 93.75 111 ALA A C 1
ATOM 828 O O . ALA A 1 111 ? -6.299 -7.846 5.732 1.00 93.75 111 ALA A O 1
ATOM 829 N N . ASN A 1 112 ? -6.985 -9.842 4.951 1.00 88.44 112 ASN A N 1
ATOM 830 C CA . ASN A 1 112 ? -5.696 -10.504 5.180 1.00 88.44 112 ASN A CA 1
ATOM 831 C C . ASN A 1 112 ? -4.652 -10.108 4.130 1.00 88.44 112 ASN A C 1
ATOM 833 O O . ASN A 1 112 ? -3.459 -10.082 4.420 1.00 88.44 112 ASN A O 1
ATOM 837 N N . ALA A 1 113 ? -5.099 -9.823 2.908 1.00 86.38 113 ALA A N 1
ATOM 838 C CA . ALA A 1 113 ? -4.249 -9.411 1.802 1.00 86.38 113 ALA A CA 1
ATOM 839 C C . ALA A 1 113 ? -5.007 -8.467 0.864 1.00 86.38 113 ALA A C 1
ATOM 841 O O . ALA A 1 113 ? -6.231 -8.335 0.937 1.00 86.38 113 ALA A O 1
ATOM 842 N N . VAL A 1 114 ? -4.258 -7.829 -0.029 1.00 88.62 114 VAL A N 1
ATOM 843 C CA . VAL A 1 114 ? -4.780 -6.971 -1.091 1.00 88.62 114 VAL A CA 1
ATOM 844 C C . VAL A 1 114 ? -4.195 -7.466 -2.407 1.00 88.62 114 VAL A C 1
ATOM 846 O O . VAL A 1 114 ? -3.019 -7.826 -2.448 1.00 88.62 114 VAL A O 1
ATOM 849 N N . THR A 1 115 ? -5.007 -7.530 -3.455 1.00 84.31 115 THR A N 1
ATOM 850 C CA . THR A 1 115 ? -4.531 -7.811 -4.816 1.00 84.31 115 THR A CA 1
ATOM 851 C C . THR A 1 115 ? -3.711 -6.645 -5.378 1.00 84.31 115 THR A C 1
ATOM 853 O O . THR A 1 115 ? -3.700 -5.544 -4.822 1.00 84.31 115 THR A O 1
ATOM 856 N N . ASP A 1 116 ? -3.066 -6.865 -6.526 1.00 75.56 116 ASP A N 1
ATOM 857 C CA . ASP A 1 116 ? -2.319 -5.820 -7.237 1.00 75.56 116 ASP A CA 1
ATOM 858 C C . ASP A 1 116 ? -3.209 -4.631 -7.657 1.00 75.56 116 ASP A C 1
ATOM 860 O O . ASP A 1 116 ? -2.732 -3.500 -7.693 1.00 75.56 116 ASP A O 1
ATOM 864 N N . ASP A 1 117 ? -4.505 -4.862 -7.915 1.00 77.88 117 ASP A N 1
ATOM 865 C CA . ASP A 1 117 ? -5.506 -3.829 -8.233 1.00 77.88 117 ASP A CA 1
ATOM 866 C C . ASP A 1 117 ? -6.173 -3.201 -6.994 1.00 77.88 117 ASP A C 1
ATOM 868 O O . ASP A 1 117 ? -7.095 -2.401 -7.124 1.00 77.88 117 ASP A O 1
ATOM 872 N N . GLY A 1 118 ? -5.731 -3.538 -5.778 1.00 79.31 118 GLY A N 1
ATOM 873 C CA . GLY A 1 118 ? -6.224 -2.904 -4.551 1.00 79.31 118 GLY A CA 1
ATOM 874 C C . GLY A 1 118 ? -7.440 -3.576 -3.903 1.00 79.31 118 GLY A C 1
ATOM 875 O O . GLY A 1 118 ? -7.898 -3.114 -2.855 1.00 79.31 118 GLY A O 1
ATOM 876 N N . ARG A 1 119 ? -7.944 -4.680 -4.466 1.00 87.69 119 ARG A N 1
ATOM 877 C CA . ARG A 1 119 ? -9.110 -5.405 -3.949 1.00 87.69 119 ARG A CA 1
ATOM 878 C C . ARG A 1 119 ? -8.768 -6.160 -2.659 1.00 87.69 119 ARG A C 1
ATOM 880 O O . ARG A 1 119 ? -7.767 -6.882 -2.619 1.00 87.69 119 ARG A O 1
ATOM 887 N N . PRO A 1 120 ? -9.605 -6.079 -1.611 1.00 91.38 120 PRO A N 1
ATOM 888 C CA . PRO A 1 120 ? -9.389 -6.853 -0.397 1.00 91.38 120 PRO A CA 1
ATOM 889 C C . PRO A 1 120 ? -9.647 -8.352 -0.621 1.00 91.38 120 PRO A C 1
ATOM 891 O O . PRO A 1 120 ? -10.640 -8.749 -1.235 1.00 91.38 120 PRO A O 1
ATOM 894 N N . LEU A 1 121 ? -8.772 -9.197 -0.071 1.00 89.12 121 LEU A N 1
ATOM 895 C CA . LEU A 1 121 ? -8.890 -10.656 -0.078 1.00 89.12 121 LEU A CA 1
ATOM 896 C C . LEU A 1 121 ? -9.104 -11.196 1.337 1.00 89.12 121 LEU A C 1
ATOM 898 O O . LEU A 1 121 ? -8.451 -10.748 2.282 1.00 89.12 121 LEU A O 1
ATOM 902 N N . ASN A 1 122 ? -9.962 -12.218 1.456 1.00 89.88 122 ASN A N 1
ATOM 903 C CA . ASN A 1 122 ? -10.283 -12.907 2.712 1.00 89.88 122 ASN A CA 1
ATOM 904 C C . ASN A 1 122 ? -10.642 -11.917 3.828 1.00 89.88 122 ASN A C 1
ATOM 906 O O . ASN A 1 122 ? -9.880 -11.718 4.775 1.00 89.88 122 ASN A O 1
ATOM 910 N N . THR A 1 123 ? -11.781 -11.245 3.666 1.00 92.19 123 THR A N 1
ATOM 911 C CA . THR A 1 123 ? -12.233 -10.236 4.618 1.00 92.19 123 THR A CA 1
ATOM 912 C C . THR A 1 123 ? -12.955 -10.854 5.808 1.00 92.19 123 THR A C 1
ATOM 914 O O . THR A 1 123 ? -13.717 -11.814 5.688 1.00 92.19 123 THR A O 1
ATOM 917 N N . HIS A 1 124 ? -12.734 -10.266 6.978 1.00 92.44 124 HIS A N 1
ATOM 918 C CA . HIS A 1 124 ? -13.358 -10.657 8.231 1.00 92.44 124 HIS A CA 1
ATOM 919 C C . HIS A 1 124 ? -13.862 -9.420 8.963 1.00 92.44 124 HIS A C 1
ATOM 921 O O . HIS A 1 124 ? -13.177 -8.402 9.031 1.00 92.44 124 HIS A O 1
ATOM 927 N N . ASN A 1 125 ? -15.050 -9.520 9.552 1.00 94.81 125 ASN A N 1
ATOM 928 C CA . ASN A 1 125 ? -15.569 -8.466 10.409 1.00 94.81 125 ASN A CA 1
ATOM 929 C C . ASN A 1 125 ? -15.040 -8.665 11.827 1.00 94.81 125 ASN A C 1
ATOM 931 O O . ASN A 1 125 ? -15.283 -9.702 12.444 1.00 94.81 125 ASN A O 1
ATOM 935 N N . LEU A 1 126 ? -14.322 -7.670 12.336 1.00 95.12 126 LEU A N 1
ATOM 936 C CA . LEU A 1 126 ? -13.739 -7.686 13.672 1.00 95.12 126 LEU A CA 1
ATOM 937 C C . LEU A 1 126 ? -14.319 -6.568 14.512 1.00 95.12 126 LEU A C 1
ATOM 939 O O . LEU A 1 126 ? -14.446 -5.437 14.050 1.00 95.12 126 LEU A O 1
ATOM 943 N N . GLU A 1 127 ? -14.666 -6.886 15.751 1.00 96.06 127 GLU A N 1
ATOM 944 C CA . GLU A 1 127 ? -15.199 -5.909 16.691 1.00 96.06 127 GLU A CA 1
ATOM 945 C C . GLU A 1 127 ? -14.138 -4.887 17.089 1.00 96.06 127 GLU A C 1
ATOM 947 O O . GLU A 1 127 ? -12.942 -5.180 17.132 1.00 96.06 127 GLU A O 1
ATOM 952 N N . ILE A 1 128 ? -14.588 -3.689 17.448 1.00 96.56 128 ILE A N 1
ATOM 953 C CA . ILE A 1 128 ? -13.716 -2.643 17.967 1.00 96.56 128 ILE A CA 1
ATOM 954 C C . ILE A 1 128 ? -14.117 -2.190 19.368 1.00 96.56 128 ILE A C 1
ATOM 956 O O . ILE A 1 128 ? -15.290 -2.123 19.748 1.00 96.56 128 ILE A O 1
ATOM 960 N N . SER A 1 129 ? -13.114 -1.783 20.139 1.00 95.75 129 SER A N 1
ATOM 961 C CA . SER A 1 129 ? -13.276 -1.268 21.490 1.00 95.75 129 SER A CA 1
ATOM 962 C C . SER A 1 129 ? -12.501 0.025 21.697 1.00 95.75 129 SER A C 1
ATOM 964 O O . SER A 1 129 ? -11.319 0.120 21.395 1.00 95.75 129 SER A O 1
ATOM 966 N N . ARG A 1 130 ? -13.152 0.993 22.346 1.00 95.31 130 ARG A N 1
ATOM 967 C CA . ARG A 1 130 ? -12.534 2.247 22.812 1.00 95.31 130 ARG A CA 1
ATOM 968 C C . ARG A 1 130 ? -12.373 2.312 24.333 1.00 95.31 130 ARG A C 1
ATOM 970 O O . ARG A 1 130 ? -12.264 3.390 24.909 1.00 95.31 130 ARG A O 1
ATOM 977 N N . SER A 1 131 ? -12.424 1.171 25.025 1.00 95.00 131 SER A N 1
ATOM 978 C CA . SER A 1 131 ? -12.104 1.150 26.455 1.00 95.00 131 SER A CA 1
ATOM 979 C C . SER A 1 131 ? -10.631 1.522 26.662 1.00 95.00 131 SER A C 1
ATOM 981 O O . SER A 1 131 ? -9.762 1.074 25.913 1.00 95.00 131 SER A O 1
ATOM 983 N N . LYS A 1 132 ? -10.337 2.319 27.698 1.00 94.62 132 LYS A N 1
ATOM 984 C CA . LYS A 1 132 ? -8.963 2.755 28.011 1.00 94.62 132 LYS A CA 1
ATOM 985 C C . LYS A 1 132 ? -8.000 1.571 28.166 1.00 94.62 132 LYS A C 1
ATOM 987 O O . LYS A 1 132 ? -6.866 1.636 27.705 1.00 94.62 132 LYS A O 1
ATOM 992 N N . GLN A 1 133 ? -8.468 0.480 28.779 1.00 95.44 133 GLN A N 1
ATOM 993 C CA . GLN A 1 133 ? -7.689 -0.746 28.955 1.00 95.44 133 GLN A CA 1
ATOM 994 C C . GLN A 1 133 ? -7.337 -1.403 27.614 1.00 95.44 133 GLN A C 1
ATOM 996 O O . GLN A 1 133 ? -6.178 -1.749 27.396 1.00 95.44 133 GLN A O 1
ATOM 1001 N N . ASN A 1 134 ? -8.308 -1.536 26.704 1.00 95.50 134 ASN A N 1
ATOM 1002 C CA . ASN A 1 134 ? -8.070 -2.181 25.413 1.00 95.50 134 ASN A CA 1
ATOM 1003 C C . ASN A 1 134 ? -7.215 -1.308 24.494 1.00 95.50 134 ASN A C 1
ATOM 1005 O O . ASN A 1 134 ? -6.352 -1.840 23.807 1.00 95.50 134 ASN A O 1
ATOM 1009 N N . LEU A 1 135 ? -7.393 0.017 24.524 1.00 95.75 135 LEU A N 1
ATOM 1010 C CA . LEU A 1 135 ? -6.537 0.948 23.782 1.00 95.75 135 LEU A CA 1
ATOM 1011 C C . LEU A 1 135 ? -5.079 0.851 24.241 1.00 95.75 135 LEU A C 1
ATOM 1013 O O . LEU A 1 135 ? -4.186 0.692 23.415 1.00 95.75 135 LEU A O 1
ATOM 1017 N N . LYS A 1 136 ? -4.836 0.836 25.558 1.00 94.81 136 LYS A N 1
ATOM 1018 C CA . LYS A 1 136 ? -3.485 0.654 26.106 1.00 94.81 136 LYS A CA 1
ATOM 1019 C C . LYS A 1 136 ? -2.867 -0.686 25.689 1.00 94.81 136 LYS A C 1
ATOM 1021 O O . LYS A 1 136 ? -1.679 -0.746 25.398 1.00 94.81 136 LYS A O 1
ATOM 1026 N N . ALA A 1 137 ? -3.662 -1.756 25.643 1.00 93.88 137 ALA A N 1
ATOM 1027 C CA . ALA A 1 137 ? -3.195 -3.058 25.169 1.00 93.88 137 ALA A CA 1
ATOM 1028 C C . ALA A 1 137 ? -2.900 -3.069 23.656 1.00 93.88 137 ALA A C 1
ATOM 1030 O O . ALA A 1 137 ? -1.968 -3.743 23.226 1.00 93.88 137 ALA A O 1
ATOM 1031 N N . ALA A 1 138 ? -3.671 -2.323 22.861 1.00 93.88 138 ALA A N 1
ATOM 1032 C CA . ALA A 1 138 ? -3.545 -2.252 21.406 1.00 93.88 138 ALA A CA 1
ATOM 1033 C C . ALA A 1 138 ? -2.312 -1.465 20.938 1.00 93.88 138 ALA A C 1
ATOM 1035 O O . ALA A 1 138 ? -1.741 -1.805 19.909 1.00 93.88 138 ALA A O 1
ATOM 1036 N N . GLN A 1 139 ? -1.867 -0.462 21.703 1.00 91.12 139 GLN A N 1
ATOM 1037 C CA . GLN A 1 139 ? -0.683 0.353 21.378 1.00 91.12 139 GLN A CA 1
ATOM 1038 C C . GLN A 1 139 ? 0.615 -0.459 21.231 1.00 91.12 139 GLN A C 1
ATOM 1040 O O . GLN A 1 139 ? 1.547 -0.007 20.576 1.00 91.12 139 GLN A O 1
ATOM 1045 N N . LEU A 1 140 ? 0.683 -1.650 21.832 1.00 88.56 140 LEU A N 1
ATOM 1046 C CA . LEU A 1 140 ? 1.843 -2.551 21.784 1.00 88.56 140 LEU A CA 1
ATOM 1047 C C . LEU A 1 140 ? 1.662 -3.697 20.770 1.00 88.56 140 LEU A C 1
ATOM 1049 O O . LEU A 1 140 ? 2.327 -4.730 20.868 1.00 88.56 140 LEU A O 1
ATOM 1053 N N . LYS A 1 141 ? 0.692 -3.572 19.863 1.00 91.31 141 LYS A N 1
ATOM 1054 C CA . LYS A 1 141 ? 0.295 -4.602 18.896 1.00 91.31 141 LYS A CA 1
ATOM 1055 C C . LYS A 1 141 ? 0.348 -4.048 17.474 1.00 91.31 141 LYS A C 1
ATOM 1057 O O . LYS A 1 141 ? 0.750 -2.909 17.255 1.00 91.31 141 LYS A O 1
ATOM 1062 N N . SER A 1 142 ? -0.042 -4.877 16.510 1.00 90.94 142 SER A N 1
ATOM 1063 C CA . SER A 1 142 ? -0.086 -4.503 15.100 1.00 90.94 142 SER A CA 1
ATOM 1064 C C . SER A 1 142 ? -0.956 -3.272 14.867 1.00 90.94 142 SER A C 1
ATOM 1066 O O . SER A 1 142 ? -2.024 -3.124 15.472 1.00 90.94 142 SER A O 1
ATOM 1068 N N . GLN A 1 143 ? -0.516 -2.413 13.952 1.00 93.25 143 GLN A N 1
ATOM 1069 C CA . GLN A 1 143 ? -1.334 -1.320 13.449 1.00 93.25 143 GLN A CA 1
ATOM 1070 C C . GLN A 1 143 ? -2.073 -1.760 12.188 1.00 93.25 143 GLN A C 1
ATOM 1072 O O . GLN A 1 143 ? -1.514 -2.403 11.297 1.00 93.25 143 GLN A O 1
ATOM 1077 N N . PHE A 1 144 ? -3.352 -1.414 12.135 1.00 92.88 144 PHE A N 1
ATOM 1078 C CA . PHE A 1 144 ? -4.217 -1.658 10.998 1.00 92.88 144 PHE A CA 1
ATOM 1079 C C . PHE A 1 144 ? -4.507 -0.340 10.294 1.00 92.88 144 PHE A C 1
ATOM 1081 O O . PHE A 1 144 ? -5.109 0.573 10.867 1.00 92.88 144 PHE A O 1
ATOM 1088 N N . THR A 1 145 ? -4.096 -0.253 9.035 1.00 90.81 145 THR A N 1
ATOM 1089 C CA . THR A 1 145 ? -4.271 0.947 8.219 1.00 90.81 145 THR A CA 1
ATOM 1090 C C . THR A 1 145 ? -5.548 0.832 7.405 1.00 90.81 145 THR A C 1
ATOM 1092 O O . THR A 1 145 ? -5.807 -0.203 6.790 1.00 90.81 145 THR A O 1
ATOM 1095 N N . ALA A 1 146 ? -6.336 1.904 7.398 1.00 91.75 146 ALA A N 1
ATOM 1096 C CA . ALA A 1 146 ? -7.513 2.006 6.553 1.00 91.75 146 ALA A CA 1
ATOM 1097 C C . ALA A 1 146 ? -7.117 2.143 5.075 1.00 91.75 146 ALA A C 1
ATOM 1099 O O . ALA A 1 146 ? -6.136 2.805 4.735 1.00 91.75 146 ALA A O 1
ATOM 1100 N N . ARG A 1 147 ? -7.908 1.539 4.196 1.00 90.69 147 ARG A N 1
ATOM 1101 C CA . ARG A 1 147 ? -7.845 1.666 2.740 1.00 90.69 147 ARG A CA 1
ATOM 1102 C C . ARG A 1 147 ? -9.259 1.792 2.193 1.00 90.69 147 ARG A C 1
ATOM 1104 O O . ARG A 1 147 ? -10.201 1.363 2.853 1.00 90.69 147 ARG A O 1
ATOM 1111 N N . ILE A 1 148 ? -9.394 2.379 1.007 1.00 88.56 148 ILE A N 1
ATOM 1112 C CA . ILE A 1 148 ? -10.666 2.456 0.287 1.00 88.56 148 ILE A CA 1
ATOM 1113 C C . ILE A 1 148 ? -10.567 1.613 -0.977 1.00 88.56 148 ILE A C 1
ATOM 1115 O O . ILE A 1 148 ? -9.606 1.741 -1.730 1.00 88.56 148 ILE A O 1
ATOM 1119 N N . TYR A 1 149 ? -11.573 0.777 -1.204 1.00 86.75 149 TYR A N 1
ATOM 1120 C CA . TYR A 1 149 ? -11.794 0.095 -2.474 1.00 86.75 149 TYR A CA 1
ATOM 1121 C C . TYR A 1 149 ? -13.287 0.140 -2.776 1.00 86.75 149 TYR A C 1
ATOM 1123 O O . TYR A 1 149 ? -14.096 -0.120 -1.891 1.00 86.75 149 TYR A O 1
ATOM 1131 N N . ASP A 1 150 ? -13.640 0.532 -4.000 1.00 85.69 150 ASP A N 1
ATOM 1132 C CA . ASP A 1 150 ? -15.033 0.692 -4.444 1.00 85.69 150 ASP A CA 1
ATOM 1133 C C . ASP A 1 150 ? -15.901 1.556 -3.497 1.00 85.69 150 ASP A C 1
ATOM 1135 O O . ASP A 1 150 ? -17.062 1.275 -3.220 1.00 85.69 150 ASP A O 1
ATOM 1139 N N . GLY A 1 151 ? -15.303 2.613 -2.931 1.00 83.19 151 GLY A N 1
ATOM 1140 C CA . GLY A 1 151 ? -15.974 3.531 -2.001 1.00 83.19 151 GLY A CA 1
ATOM 1141 C C . GLY A 1 151 ? -16.133 3.019 -0.562 1.00 83.19 151 GLY A C 1
ATOM 1142 O O . GLY A 1 151 ? -16.568 3.785 0.299 1.00 83.19 151 GLY A O 1
ATOM 1143 N N . GLU A 1 152 ? -15.736 1.781 -0.265 1.00 87.19 152 GLU A N 1
ATOM 1144 C CA . GLU A 1 152 ? -15.823 1.195 1.075 1.00 87.19 152 GLU A CA 1
ATOM 1145 C C . GLU A 1 152 ? -14.475 1.212 1.804 1.00 87.19 152 GLU A C 1
ATOM 1147 O O . GLU A 1 152 ? -13.424 0.957 1.213 1.00 87.19 152 GLU A O 1
ATOM 1152 N N . ILE A 1 153 ? -14.504 1.495 3.114 1.00 91.25 153 ILE A N 1
ATOM 1153 C CA . ILE A 1 153 ? -13.311 1.468 3.968 1.00 91.25 153 ILE A CA 1
ATOM 1154 C C . ILE A 1 153 ? -13.108 0.062 4.531 1.00 91.25 153 ILE A C 1
ATOM 1156 O O . ILE A 1 153 ? -13.957 -0.461 5.253 1.00 91.25 153 ILE A O 1
ATOM 1160 N N . PHE A 1 154 ? -11.923 -0.491 4.301 1.00 93.44 154 PHE A N 1
ATOM 1161 C CA . PHE A 1 154 ? -11.444 -1.718 4.928 1.00 93.44 154 PHE A CA 1
ATOM 1162 C C . PHE A 1 154 ? -10.075 -1.489 5.567 1.00 93.44 154 PHE A C 1
ATOM 1164 O O . PHE A 1 154 ? -9.438 -0.454 5.381 1.00 93.44 154 PHE A O 1
ATOM 1171 N N . TYR A 1 155 ? -9.617 -2.459 6.345 1.00 93.81 155 TYR A N 1
ATOM 1172 C CA . TYR A 1 155 ? -8.388 -2.375 7.118 1.00 93.81 155 TYR A CA 1
ATOM 1173 C C . TYR A 1 155 ? -7.442 -3.498 6.732 1.00 93.81 155 TYR A C 1
ATOM 1175 O O . TYR A 1 155 ? -7.873 -4.614 6.456 1.00 93.81 155 TYR A O 1
ATOM 1183 N N . VAL A 1 156 ? -6.145 -3.220 6.747 1.00 92.62 156 VAL A N 1
ATOM 1184 C CA . VAL A 1 156 ? -5.096 -4.215 6.496 1.00 92.62 156 VAL A CA 1
ATOM 1185 C C . VAL A 1 156 ? -4.028 -4.121 7.567 1.00 92.62 156 VAL A C 1
ATOM 1187 O O . VAL A 1 156 ? -3.725 -3.029 8.049 1.00 92.62 156 VAL A O 1
ATOM 1190 N N . CYS A 1 157 ? -3.465 -5.263 7.957 1.00 87.50 157 CYS A N 1
ATOM 1191 C CA . CYS A 1 157 ? -2.321 -5.284 8.862 1.00 87.50 157 CYS A CA 1
ATOM 1192 C C . CYS A 1 157 ? -1.127 -4.639 8.156 1.00 87.50 157 CYS A C 1
ATOM 1194 O O . CYS A 1 157 ? -0.753 -5.080 7.068 1.00 87.50 157 CYS A O 1
ATOM 1196 N N . GLN A 1 158 ? -0.504 -3.633 8.772 1.00 71.81 158 GLN A N 1
ATOM 1197 C CA . GLN A 1 158 ? 0.869 -3.287 8.424 1.00 71.81 158 GLN A CA 1
ATOM 1198 C C . GLN A 1 158 ? 1.767 -4.420 8.922 1.00 71.81 158 GLN A C 1
ATOM 1200 O O . GLN A 1 158 ? 2.256 -4.408 10.049 1.00 71.81 158 GLN A O 1
ATOM 1205 N N . HIS A 1 159 ? 1.960 -5.436 8.089 1.00 52.50 159 HIS A N 1
ATOM 1206 C CA . HIS A 1 159 ? 3.237 -6.124 8.101 1.00 52.50 159 HIS A CA 1
ATOM 1207 C C . HIS A 1 159 ? 4.174 -5.278 7.256 1.00 52.50 159 HIS A C 1
ATOM 1209 O O . HIS A 1 159 ? 3.877 -5.055 6.082 1.00 52.50 159 HIS A O 1
ATOM 1215 N N . ASP A 1 160 ? 5.235 -4.756 7.879 1.00 32.06 160 ASP A N 1
ATOM 1216 C CA . ASP A 1 160 ? 6.367 -4.163 7.169 1.00 32.06 160 ASP A CA 1
ATOM 1217 C C . ASP A 1 160 ? 6.703 -5.059 5.977 1.00 32.06 160 ASP A C 1
ATOM 1219 O O . ASP A 1 160 ? 7.054 -6.227 6.178 1.00 32.06 160 ASP A O 1
ATOM 1223 N N . PRO A 1 161 ? 6.558 -4.576 4.735 1.00 33.50 161 PRO A N 1
ATOM 1224 C CA . PRO A 1 161 ? 7.012 -5.321 3.591 1.00 33.50 161 PRO A CA 1
ATOM 1225 C C . PRO A 1 161 ? 8.458 -4.943 3.271 1.00 33.50 161 PRO A C 1
ATOM 1227 O O . PRO A 1 161 ? 8.769 -4.913 2.093 1.00 33.50 161 PRO A O 1
ATOM 1230 N N . TYR A 1 162 ? 9.306 -4.619 4.259 1.00 31.61 162 TYR A N 1
ATOM 1231 C CA . TYR A 1 162 ? 10.754 -4.410 4.096 1.00 31.61 162 TYR A CA 1
ATOM 1232 C C . TYR A 1 162 ? 11.511 -4.673 5.399 1.00 31.61 162 TYR A C 1
ATOM 1234 O O . TYR A 1 162 ? 11.192 -4.005 6.404 1.00 31.61 162 TYR A O 1
#

pLDDT: mean 87.69, std 10.72, range [31.61, 96.56]

Foldseek 3Di:
DDQDDLPDDPVRLQVLQVVLQKGWDDDPQFIWIGRVVRTDDTHRDPNRSSVVSRVSSVVVVVVVVVVVVQVVVQVVVLVVLVWDKWFWDDPNAGAAIETHSDDAQFWAWEAADADPVGHGHPIDTTTIHPPPVRSVVRVVHWYWYWTDDPNDIHTYTPPPPD